Protein AF-A3XF13-F1 (afdb_monomer_lite)

Foldseek 3Di:
DDPDDFDPVLVVLVVVLVVVVVVCVVVVHDDDPVVSCVVSVVVGDD

Secondary structure (DSSP, 8-state):
--SSPPPHHHHHHHHHHHHHHHHHHHTT----HHHHHHHHGGGS--

Sequence (46 aa):
MSTGPWTDAENELIVADYFAMLAEDVAGRPYNKAQHRRSSRPLLRG

pLDDT: mean 92.05, std 9.15, range [58.78, 98.31]

Structure (mmCIF, N/CA/C/O backbone):
data_AF-A3XF13-F1
#
_entry.id   AF-A3XF13-F1
#
loop_
_atom_site.group_PDB
_atom_site.id
_atom_site.type_symbol
_atom_site.label_atom_id
_atom_site.label_alt_id
_atom_site.label_comp_id
_atom_site.label_asym_id
_atom_site.label_entity_id
_atom_site.label_seq_id
_atom_site.pdbx_PDB_ins_code
_atom_site.Cartn_x
_atom_site.Cartn_y
_atom_site.Cartn_z
_atom_site.occupancy
_atom_site.B_iso_or_equiv
_atom_site.auth_seq_id
_atom_site.auth_comp_id
_atom_site.auth_asym_id
_atom_site.auth_atom_id
_atom_site.pdbx_PDB_model_num
ATOM 1 N N . MET A 1 1 ? 13.654 6.493 -11.952 1.00 58.78 1 MET A N 1
ATOM 2 C CA . MET A 1 1 ? 12.402 5.796 -12.282 1.00 58.78 1 MET A CA 1
ATOM 3 C C . MET A 1 1 ? 12.631 5.238 -13.653 1.00 58.78 1 MET A C 1
ATOM 5 O O . MET A 1 1 ? 13.010 6.020 -14.524 1.00 58.78 1 MET A O 1
ATOM 9 N N . SER A 1 2 ? 12.486 3.925 -13.795 1.00 60.53 2 SER A N 1
ATOM 10 C CA . SER A 1 2 ? 12.753 3.226 -15.043 1.00 60.53 2 SER A CA 1
ATOM 11 C C . SER A 1 2 ? 12.056 3.934 -16.206 1.00 60.53 2 SER A C 1
ATOM 13 O O . SER A 1 2 ? 10.907 4.362 -16.116 1.00 60.53 2 SER A O 1
ATOM 15 N N . THR A 1 3 ? 12.786 4.126 -17.299 1.00 74.81 3 THR A N 1
ATOM 16 C CA . THR A 1 3 ? 12.300 4.814 -18.505 1.00 74.81 3 THR A CA 1
ATOM 17 C C . THR A 1 3 ? 11.460 3.904 -19.409 1.00 74.81 3 THR A C 1
ATOM 19 O O . THR A 1 3 ? 11.113 4.293 -20.521 1.00 74.81 3 THR A O 1
ATOM 22 N N . GLY A 1 4 ? 11.127 2.695 -18.944 1.00 81.56 4 GLY A N 1
ATOM 23 C CA . GLY A 1 4 ? 10.337 1.692 -19.654 1.00 81.56 4 GLY A CA 1
ATOM 24 C C . GLY A 1 4 ? 9.156 1.189 -18.816 1.00 81.56 4 GLY A C 1
ATOM 25 O O . GLY A 1 4 ? 9.044 1.543 -17.642 1.00 81.56 4 GLY A O 1
ATOM 26 N N . PRO A 1 5 ? 8.265 0.375 -19.409 1.00 88.44 5 PRO A N 1
ATOM 27 C CA . PRO A 1 5 ? 7.125 -0.190 -18.695 1.00 88.44 5 PRO A CA 1
ATOM 28 C C . PRO A 1 5 ? 7.589 -1.023 -17.494 1.00 88.44 5 PRO A C 1
ATOM 30 O O . PRO A 1 5 ? 8.645 -1.661 -17.539 1.00 88.44 5 PRO A O 1
ATOM 33 N N . TRP A 1 6 ? 6.792 -1.013 -16.426 1.00 90.75 6 TRP A N 1
ATOM 34 C CA . TRP A 1 6 ? 7.014 -1.897 -15.286 1.00 90.75 6 TRP A CA 1
ATOM 35 C C . TRP A 1 6 ? 6.868 -3.347 -15.723 1.00 90.75 6 TRP A C 1
ATOM 37 O O . TRP A 1 6 ? 5.996 -3.691 -16.521 1.00 90.75 6 TRP A O 1
ATOM 47 N N . THR A 1 7 ? 7.743 -4.187 -15.193 1.00 93.38 7 THR A N 1
ATOM 48 C CA . THR A 1 7 ? 7.631 -5.634 -15.329 1.00 93.38 7 THR A CA 1
ATOM 49 C C . THR A 1 7 ? 6.446 -6.146 -14.514 1.00 93.38 7 THR A C 1
ATOM 51 O O . THR A 1 7 ? 6.040 -5.529 -13.527 1.00 93.38 7 THR A O 1
ATOM 54 N N . ASP A 1 8 ? 5.919 -7.310 -14.886 1.00 95.06 8 ASP A N 1
ATOM 55 C CA . ASP A 1 8 ? 4.842 -7.953 -14.127 1.00 95.06 8 ASP A CA 1
ATOM 56 C C . ASP A 1 8 ? 5.248 -8.196 -12.667 1.00 95.06 8 ASP A C 1
ATOM 58 O O . ASP A 1 8 ? 4.470 -7.921 -11.762 1.00 95.06 8 ASP A O 1
ATOM 62 N N . ALA A 1 9 ? 6.507 -8.569 -12.420 1.00 94.38 9 ALA A N 1
ATOM 63 C CA . ALA A 1 9 ? 7.039 -8.747 -11.069 1.00 94.38 9 ALA A CA 1
ATOM 64 C C . ALA A 1 9 ? 7.054 -7.442 -10.245 1.00 94.38 9 ALA A C 1
ATOM 66 O O . ALA A 1 9 ? 6.790 -7.460 -9.043 1.00 94.38 9 ALA A O 1
ATOM 67 N N . GLU A 1 10 ? 7.343 -6.295 -10.869 1.00 94.75 10 GLU A N 1
ATOM 68 C CA . GLU A 1 10 ? 7.257 -4.993 -10.193 1.00 94.75 10 GLU A CA 1
ATOM 69 C C . GLU A 1 10 ? 5.807 -4.630 -9.865 1.00 94.75 10 GLU A C 1
ATOM 71 O O . GLU A 1 10 ? 5.533 -4.138 -8.769 1.00 94.75 10 GLU A O 1
ATOM 76 N N . ASN A 1 11 ? 4.874 -4.911 -10.779 1.00 94.62 11 ASN A N 1
ATOM 77 C CA . ASN A 1 11 ? 3.445 -4.731 -10.526 1.00 94.62 11 ASN A CA 1
ATOM 78 C C . ASN A 1 11 ? 2.966 -5.619 -9.372 1.00 94.62 11 ASN A C 1
ATOM 80 O O . ASN A 1 11 ? 2.337 -5.117 -8.442 1.00 94.62 11 ASN A O 1
ATOM 84 N N . GLU A 1 12 ? 3.293 -6.912 -9.397 1.00 96.50 12 GLU A N 1
ATOM 85 C CA . GLU A 1 12 ? 2.943 -7.869 -8.343 1.00 96.50 12 GLU A CA 1
ATOM 86 C C . GLU A 1 12 ? 3.468 -7.425 -6.977 1.00 96.50 12 GLU A C 1
ATOM 88 O O . GLU A 1 12 ? 2.718 -7.418 -5.999 1.00 96.50 12 GLU A O 1
ATOM 93 N N . LEU A 1 13 ? 4.729 -6.983 -6.913 1.00 95.44 13 LEU A N 1
ATOM 94 C CA . LEU A 1 13 ? 5.335 -6.496 -5.678 1.00 95.44 13 LEU A CA 1
ATOM 95 C C . LEU A 1 13 ? 4.583 -5.286 -5.108 1.00 95.44 13 LEU A C 1
ATOM 97 O O . LEU A 1 13 ? 4.304 -5.240 -3.909 1.00 95.44 13 LEU A O 1
ATOM 101 N N . ILE A 1 14 ? 4.262 -4.300 -5.949 1.00 94.50 14 ILE A N 1
ATOM 102 C CA . ILE A 1 14 ? 3.558 -3.087 -5.512 1.00 94.50 14 ILE A CA 1
ATOM 103 C C . ILE 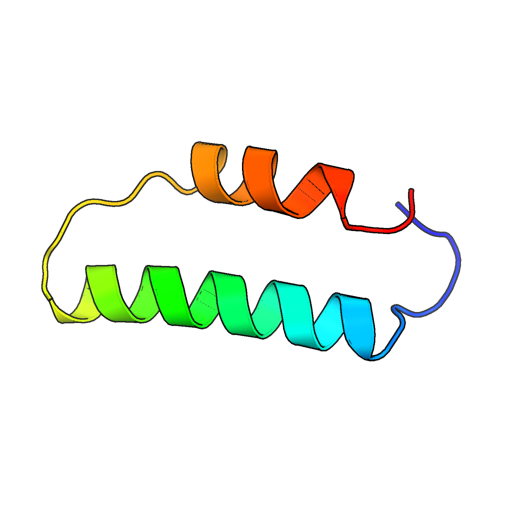A 1 14 ? 2.129 -3.407 -5.075 1.00 94.50 14 ILE A C 1
ATOM 105 O O . ILE A 1 14 ? 1.671 -2.893 -4.053 1.00 94.50 14 ILE A O 1
ATOM 109 N N . VAL A 1 15 ? 1.433 -4.265 -5.819 1.00 96.62 15 VAL A N 1
ATOM 110 C CA . VAL A 1 15 ? 0.072 -4.691 -5.483 1.00 96.62 15 VAL A CA 1
ATOM 111 C C . VAL A 1 15 ? 0.060 -5.432 -4.144 1.00 96.62 15 VAL A C 1
ATOM 113 O O . VAL A 1 15 ? -0.763 -5.114 -3.285 1.00 96.62 15 VAL A O 1
ATOM 116 N N . ALA A 1 16 ? 1.001 -6.352 -3.917 1.00 97.06 16 ALA A N 1
ATOM 117 C CA . ALA A 1 16 ? 1.125 -7.072 -2.651 1.00 97.06 16 ALA A CA 1
ATOM 118 C C . ALA A 1 16 ? 1.424 -6.136 -1.463 1.00 97.06 16 ALA A C 1
ATOM 120 O O . ALA A 1 16 ? 0.782 -6.252 -0.417 1.00 97.06 16 ALA A O 1
ATOM 121 N N . ASP A 1 17 ? 2.342 -5.175 -1.625 1.00 96.75 17 ASP A N 1
ATOM 122 C CA . ASP A 1 17 ? 2.663 -4.179 -0.587 1.00 96.75 17 ASP A CA 1
ATOM 123 C C . ASP A 1 17 ? 1.444 -3.302 -0.250 1.00 96.75 17 ASP A C 1
ATOM 125 O O . ASP A 1 17 ? 1.173 -3.005 0.917 1.00 96.75 17 ASP A O 1
ATOM 129 N N . TYR A 1 18 ? 0.646 -2.946 -1.260 1.00 96.00 18 TYR A N 1
ATOM 130 C CA . TYR A 1 18 ? -0.589 -2.193 -1.059 1.00 96.00 18 TYR A CA 1
ATOM 131 C C . TYR A 1 18 ? -1.656 -3.010 -0.323 1.00 96.00 18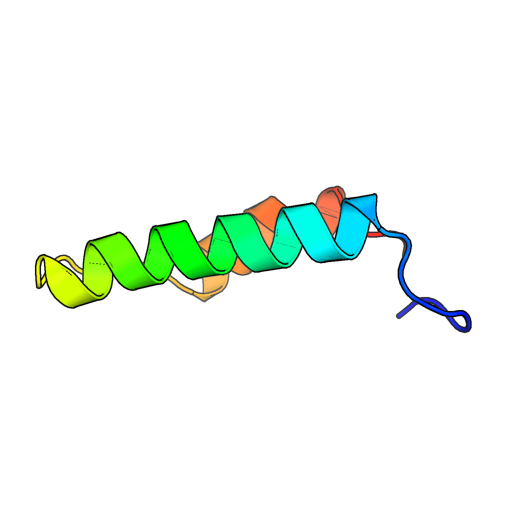 TYR A C 1
ATOM 133 O O . TYR A 1 18 ? -2.306 -2.487 0.582 1.00 96.00 18 TYR A O 1
ATOM 141 N N . PHE A 1 19 ? -1.811 -4.296 -0.654 1.00 97.69 19 PHE A N 1
ATOM 142 C CA . PHE A 1 19 ? -2.725 -5.185 0.067 1.00 97.69 19 PHE A CA 1
ATOM 143 C C . PHE A 1 19 ? -2.323 -5.381 1.529 1.00 97.69 19 PHE A C 1
ATOM 145 O O . PHE A 1 19 ? -3.200 -5.426 2.390 1.00 97.69 19 PHE A O 1
ATOM 152 N N . ALA A 1 20 ? -1.024 -5.442 1.831 1.00 96.81 20 ALA A N 1
ATOM 153 C CA . ALA A 1 20 ? -0.552 -5.496 3.211 1.00 96.81 20 ALA A CA 1
ATOM 154 C C . ALA A 1 20 ? -0.968 -4.239 3.994 1.00 96.81 20 ALA A C 1
ATOM 156 O O . ALA A 1 20 ? -1.521 -4.352 5.084 1.00 96.81 20 ALA A O 1
ATOM 157 N N . MET A 1 21 ? -0.788 -3.046 3.415 1.00 96.94 21 MET A N 1
ATOM 158 C CA . MET A 1 21 ? -1.242 -1.795 4.039 1.00 96.94 21 MET A CA 1
ATOM 159 C C . MET A 1 21 ? -2.770 -1.727 4.173 1.00 96.94 21 MET A C 1
ATOM 161 O O . MET A 1 21 ? -3.272 -1.298 5.209 1.00 96.94 21 MET A O 1
ATOM 165 N N . LEU A 1 22 ? -3.514 -2.197 3.167 1.00 97.56 22 LEU A N 1
ATOM 166 C CA . LEU A 1 22 ? -4.976 -2.256 3.219 1.00 97.56 22 LEU A CA 1
ATOM 167 C C . LEU A 1 22 ? -5.470 -3.185 4.338 1.00 97.56 22 LEU A C 1
ATOM 169 O O . LEU A 1 22 ? -6.450 -2.869 5.007 1.00 97.56 22 LEU A O 1
ATOM 173 N N . ALA A 1 23 ? -4.798 -4.316 4.561 1.00 98.19 23 ALA A N 1
ATOM 174 C CA . ALA A 1 23 ? -5.136 -5.230 5.648 1.00 98.19 23 ALA A CA 1
ATOM 175 C C . ALA A 1 23 ? -4.949 -4.578 7.030 1.00 98.19 23 ALA A C 1
ATOM 177 O O . ALA A 1 23 ? -5.771 -4.794 7.922 1.00 98.19 23 ALA A O 1
ATOM 178 N N . GLU A 1 24 ? -3.907 -3.757 7.201 1.00 98.12 24 GLU A N 1
ATOM 179 C CA . GLU A 1 24 ? -3.704 -2.960 8.416 1.00 98.12 24 GLU A CA 1
ATOM 180 C C . GLU A 1 24 ? -4.788 -1.879 8.570 1.00 98.12 24 GLU A C 1
ATOM 182 O O . GLU A 1 24 ? -5.383 -1.776 9.644 1.00 98.12 24 GLU A O 1
ATOM 187 N N . ASP A 1 25 ? -5.117 -1.152 7.494 1.00 97.25 25 ASP A N 1
ATOM 188 C CA . ASP A 1 25 ? -6.187 -0.138 7.469 1.00 97.25 25 ASP A CA 1
ATOM 189 C C . ASP A 1 25 ? -7.547 -0.728 7.874 1.00 97.25 25 ASP A C 1
ATOM 191 O O . ASP A 1 25 ? -8.223 -0.203 8.760 1.00 97.25 25 ASP A O 1
ATOM 195 N N . VAL A 1 26 ? -7.939 -1.856 7.270 1.00 98.31 26 VAL A N 1
ATOM 196 C CA . VAL A 1 26 ? -9.205 -2.547 7.577 1.00 98.31 26 VAL A CA 1
ATOM 197 C C . VAL A 1 26 ? -9.234 -3.044 9.023 1.00 98.31 26 VAL A C 1
ATOM 199 O O . VAL A 1 26 ? -10.288 -3.044 9.657 1.00 98.31 26 VAL A O 1
ATOM 202 N N . ALA A 1 27 ? -8.084 -3.439 9.570 1.00 98.06 27 ALA A N 1
ATOM 203 C CA . ALA A 1 27 ? -7.966 -3.857 10.961 1.00 98.06 27 ALA A CA 1
ATOM 204 C C . ALA A 1 27 ? -7.828 -2.687 11.955 1.00 98.06 27 ALA A C 1
ATOM 206 O O . ALA A 1 27 ? -7.705 -2.933 13.157 1.00 98.06 27 ALA A O 1
ATOM 207 N N . GLY A 1 28 ? -7.812 -1.435 11.481 1.00 97.75 28 GLY A N 1
ATOM 208 C CA . GLY A 1 28 ? -7.597 -0.248 12.311 1.00 97.75 28 GLY A CA 1
ATOM 209 C C . GLY A 1 28 ? -6.200 -0.178 12.935 1.00 97.75 28 GLY A C 1
ATOM 210 O O . GLY A 1 28 ? -6.012 0.488 13.956 1.00 97.75 28 GLY A O 1
ATOM 211 N N . ARG A 1 29 ? -5.221 -0.890 12.366 1.00 98.12 29 ARG A N 1
ATOM 212 C CA . ARG A 1 29 ? -3.843 -0.923 12.857 1.00 98.12 29 ARG A CA 1
ATOM 213 C C . ARG A 1 29 ? -3.002 0.147 12.157 1.00 98.12 29 ARG A C 1
ATOM 215 O O . ARG A 1 29 ? -3.104 0.324 10.944 1.00 98.12 29 ARG A O 1
ATOM 222 N N . PRO A 1 30 ? -2.150 0.875 12.897 1.00 96.06 30 PRO A N 1
ATOM 223 C CA . PRO A 1 30 ? -1.262 1.847 12.283 1.00 96.06 30 PRO A CA 1
ATOM 224 C C . PRO A 1 30 ? -0.170 1.141 11.470 1.00 96.06 30 PRO A C 1
ATOM 226 O O . PRO A 1 30 ? 0.465 0.204 11.949 1.00 96.06 30 PRO A O 1
ATOM 229 N N . TYR A 1 31 ? 0.122 1.660 10.280 1.00 96.38 31 TYR A N 1
ATOM 230 C CA . TYR A 1 31 ? 1.261 1.251 9.455 1.00 96.38 31 TYR A CA 1
ATOM 231 C C . TYR A 1 31 ? 2.042 2.472 8.964 1.00 96.38 31 TYR A C 1
ATOM 233 O O . TYR A 1 31 ? 1.543 3.599 8.922 1.00 96.38 31 TYR A O 1
ATOM 241 N N . ASN A 1 32 ? 3.301 2.259 8.576 1.00 96.44 32 ASN A N 1
ATOM 242 C CA . ASN A 1 32 ? 4.188 3.331 8.135 1.00 96.44 32 ASN A CA 1
ATOM 243 C C . ASN A 1 32 ? 4.450 3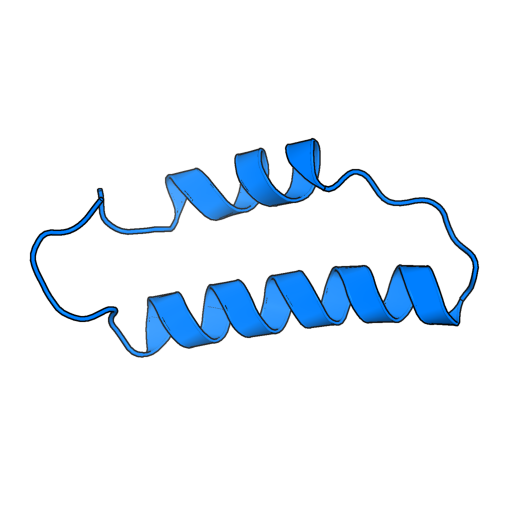.255 6.626 1.00 96.44 32 ASN A C 1
ATOM 245 O O . ASN A 1 32 ? 5.338 2.537 6.169 1.00 96.44 32 ASN A O 1
ATOM 249 N N . LYS A 1 33 ? 3.743 4.081 5.850 1.00 94.81 33 LYS A N 1
ATOM 250 C CA . LYS A 1 33 ? 3.915 4.191 4.387 1.00 94.81 33 LYS A CA 1
ATOM 251 C C . LYS A 1 33 ? 5.366 4.427 3.958 1.00 94.81 33 LYS A C 1
ATOM 253 O O . LYS A 1 33 ? 5.820 3.881 2.955 1.00 94.81 33 LYS A O 1
ATOM 258 N N . ALA A 1 34 ? 6.123 5.220 4.720 1.00 96.31 34 ALA A N 1
ATOM 259 C CA . ALA A 1 34 ? 7.524 5.488 4.411 1.00 96.31 34 ALA A CA 1
ATOM 260 C C . ALA A 1 34 ? 8.414 4.259 4.656 1.00 96.31 34 ALA A C 1
ATOM 262 O O . ALA A 1 34 ? 9.397 4.070 3.944 1.00 96.31 34 ALA A O 1
ATOM 263 N N . GLN A 1 35 ? 8.078 3.419 5.638 1.00 95.69 35 GLN A N 1
ATOM 264 C CA . GLN A 1 35 ? 8.754 2.143 5.863 1.00 95.69 35 GLN A CA 1
ATOM 265 C C . GLN A 1 35 ? 8.464 1.158 4.733 1.00 95.69 35 GLN A C 1
ATOM 267 O O . GLN A 1 35 ? 9.420 0.657 4.150 1.00 95.69 35 GLN A O 1
ATOM 272 N N . HIS A 1 36 ? 7.194 0.966 4.363 1.00 95.62 36 HIS A N 1
ATOM 273 C CA . HIS A 1 36 ? 6.802 0.143 3.211 1.00 95.62 36 HIS A CA 1
ATOM 274 C C . HIS A 1 36 ? 7.554 0.564 1.942 1.00 95.62 36 HIS A C 1
ATOM 276 O O . HIS A 1 36 ? 8.228 -0.245 1.308 1.00 95.62 36 HIS A O 1
ATOM 282 N N . ARG A 1 37 ? 7.599 1.874 1.658 1.00 93.62 37 ARG A N 1
ATOM 283 C CA . ARG A 1 37 ? 8.371 2.421 0.534 1.00 93.62 37 ARG A CA 1
ATOM 284 C C . ARG A 1 37 ? 9.870 2.132 0.623 1.00 93.62 37 ARG A C 1
ATOM 286 O 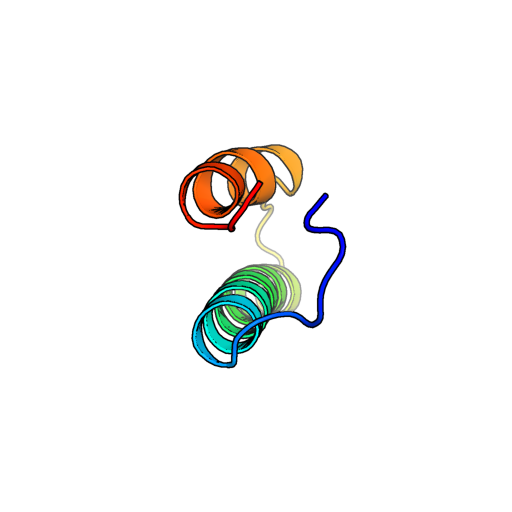O . ARG A 1 37 ? 10.494 1.881 -0.404 1.00 93.62 37 ARG A O 1
ATOM 293 N N . ARG A 1 38 ? 10.482 2.218 1.808 1.00 95.50 38 ARG A N 1
ATOM 294 C CA . ARG A 1 38 ? 11.907 1.881 1.982 1.00 95.50 38 ARG A CA 1
ATOM 295 C C . ARG A 1 38 ? 12.169 0.392 1.777 1.00 95.50 38 ARG A C 1
ATOM 297 O O . ARG A 1 38 ? 13.230 0.065 1.262 1.00 95.50 38 ARG A O 1
ATOM 304 N N . SER A 1 39 ? 11.221 -0.466 2.141 1.00 9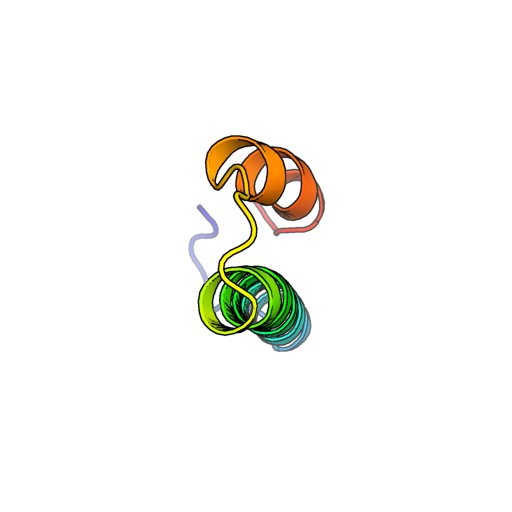3.25 39 SER A N 1
ATOM 305 C CA . SER A 1 39 ? 11.321 -1.915 1.967 1.00 93.25 39 SER A CA 1
ATOM 306 C C . SER A 1 39 ? 11.116 -2.356 0.516 1.00 93.25 39 SER A C 1
ATOM 308 O O . SER A 1 39 ? 11.849 -3.219 0.048 1.00 93.25 39 SER A O 1
ATOM 310 N N . SER A 1 40 ? 10.173 -1.754 -0.220 1.00 92.69 40 SER A N 1
ATOM 311 C CA . SER A 1 40 ? 9.894 -2.125 -1.617 1.00 92.69 40 SER A CA 1
ATOM 312 C C . SER A 1 40 ? 10.872 -1.507 -2.617 1.00 92.69 40 SER A C 1
ATOM 314 O O . SER A 1 40 ? 11.214 -2.128 -3.618 1.00 92.69 40 SER A O 1
ATOM 316 N N . ARG A 1 41 ? 11.389 -0.301 -2.352 1.00 91.31 41 ARG A N 1
ATOM 317 C CA . ARG A 1 41 ? 12.252 0.436 -3.294 1.00 91.31 41 ARG A CA 1
ATOM 318 C C . ARG A 1 41 ? 13.526 -0.298 -3.753 1.00 91.31 41 ARG A C 1
ATOM 320 O O . ARG A 1 41 ? 13.853 -0.138 -4.924 1.00 91.31 41 ARG A O 1
ATOM 327 N N . PRO A 1 42 ? 14.246 -1.071 -2.918 1.00 92.19 42 PRO A N 1
ATOM 328 C CA . PRO A 1 42 ? 15.402 -1.856 -3.360 1.00 92.19 42 PRO A CA 1
ATOM 329 C C . PRO A 1 42 ? 15.061 -2.994 -4.331 1.00 92.19 42 PRO A C 1
ATOM 331 O O . PRO A 1 42 ? 15.958 -3.508 -4.988 1.00 92.19 42 PRO A O 1
ATOM 334 N N . LEU A 1 43 ? 13.791 -3.399 -4.399 1.00 90.19 43 LEU A N 1
ATOM 335 C CA . LEU A 1 43 ? 13.315 -4.506 -5.230 1.00 90.19 43 LEU A CA 1
ATOM 336 C C . LEU A 1 43 ? 12.769 -4.033 -6.590 1.00 90.19 43 LEU A C 1
ATOM 338 O O . LEU A 1 43 ? 12.518 -4.852 -7.468 1.00 90.19 43 LEU A O 1
ATOM 342 N N . LEU A 1 44 ? 12.585 -2.722 -6.766 1.00 89.12 44 LEU A N 1
ATOM 343 C CA . LEU A 1 44 ? 12.143 -2.115 -8.021 1.00 89.12 44 LEU A CA 1
ATOM 344 C C . LEU A 1 44 ? 13.346 -1.807 -8.913 1.00 89.12 44 LEU A C 1
ATOM 346 O O . LEU A 1 44 ? 14.412 -1.421 -8.423 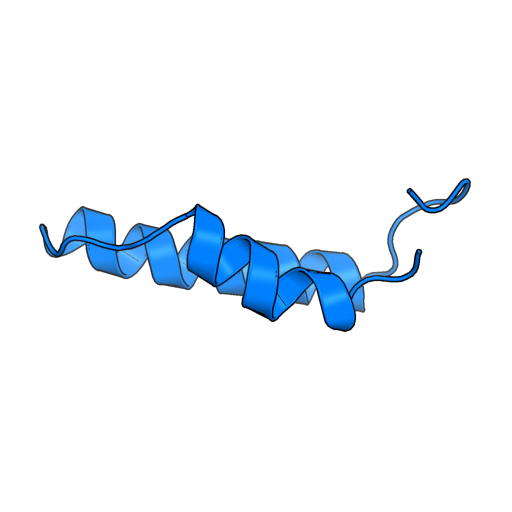1.00 89.12 44 LEU A O 1
ATOM 350 N N . ARG A 1 45 ? 13.172 -1.905 -10.233 1.00 82.69 45 ARG A N 1
ATOM 351 C CA . ARG A 1 45 ? 14.197 -1.464 -11.182 1.00 82.69 45 ARG A CA 1
ATOM 352 C C . ARG A 1 45 ? 14.268 0.073 -11.152 1.00 82.69 45 ARG A C 1
ATOM 354 O O . ARG A 1 45 ? 13.254 0.764 -11.032 1.00 82.69 45 ARG A O 1
ATOM 361 N N . GLY A 1 46 ? 15.494 0.600 -11.186 1.00 67.50 46 GLY A N 1
ATOM 362 C CA . GLY A 1 46 ? 15.826 2.023 -10.983 1.00 67.50 46 GLY A CA 1
ATOM 363 C C . GLY A 1 46 ? 15.290 2.970 -12.047 1.00 67.50 46 GLY A C 1
ATOM 364 O O . GLY A 1 46 ? 15.340 2.608 -13.239 1.00 67.50 46 GLY A O 1
#

Radius of gyration: 11.97 Å; chains: 1; bounding box: 25×14×32 Å